Protein AF-A0A2G5D972-F1 (afdb_monomer_lite)

Secondary structure (DSSP, 8-state):
------------PPP-----PPPP---------------S--------GGG--PPTTSSPPPP-SSS-STTSS-TTTT--SSSGGGSSS--PPTT-BTTB--HHHHSPPPTTGGGTPPPPPP-S----HHHHHT-

Sequence (135 aa):
KHNSTQIKLTNNFPSLKQSVKRPLFNIIQAKSNASSSSVDGGSSIRFRLDNLGPQPGSRKNRKRKGRGHSAGQGGSCGFGMRGQKSRSGPGVRRGFEGGQTALYRRLPKLRGIAGGMCAGLPKYVPVNLKDIANY

Foldseek 3Di:
DDDDDDDDDDPPDDDDPPPPDDDDPDPDPDPDDDDDDDDDDPDPPPDDPVPDDDDPPPDDDDQDACDDPVSPRHDQNPQDDDDQSSDDDDGDDPQDDPPPDGPVRVDDDDPCVVVVHDDDDDPDDDDDVVNVVVD

Structure (mmCIF, N/CA/C/O backbone):
data_AF-A0A2G5D972-F1
#
_entry.id   AF-A0A2G5D972-F1
#
loop_
_atom_site.group_PDB
_atom_site.id
_atom_site.type_symbol
_atom_site.label_atom_id
_atom_site.label_alt_id
_atom_site.label_comp_id
_atom_site.label_asym_id
_atom_site.label_entity_id
_atom_site.label_seq_id
_atom_site.pdbx_PDB_ins_code
_atom_site.Cartn_x
_atom_site.Cartn_y
_atom_site.Cartn_z
_atom_site.occupancy
_atom_site.B_iso_or_equiv
_atom_site.auth_seq_id
_atom_site.auth_comp_id
_atom_site.auth_asym_id
_atom_site.auth_atom_id
_atom_site.pdbx_PDB_model_num
ATOM 1 N N . LYS A 1 1 ? 11.313 -30.438 61.500 1.00 45.38 1 LYS A N 1
ATOM 2 C CA . LYS A 1 1 ? 10.166 -29.639 61.003 1.00 45.38 1 LYS A CA 1
ATOM 3 C C . LYS A 1 1 ? 10.164 -29.747 59.483 1.00 45.38 1 LYS A C 1
ATOM 5 O O . LYS A 1 1 ? 11.056 -29.202 58.850 1.00 45.38 1 LYS A O 1
ATOM 10 N N . HIS 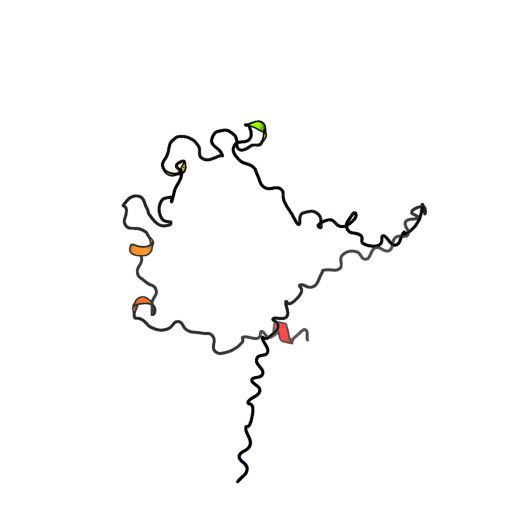A 1 2 ? 9.267 -30.565 58.937 1.00 45.00 2 HIS A N 1
ATOM 11 C CA . HIS A 1 2 ? 9.110 -30.773 57.498 1.00 45.00 2 HIS A CA 1
ATOM 12 C C . HIS A 1 2 ? 8.504 -29.517 56.870 1.00 45.00 2 HIS A C 1
ATOM 14 O O . HIS A 1 2 ? 7.462 -29.077 57.341 1.00 45.00 2 HIS A O 1
ATOM 20 N N . ASN A 1 3 ? 9.121 -28.967 55.824 1.00 49.56 3 ASN A N 1
ATOM 21 C CA . ASN A 1 3 ? 8.495 -27.943 54.991 1.00 49.56 3 ASN A CA 1
ATOM 22 C C . ASN A 1 3 ? 8.451 -28.450 53.550 1.00 49.56 3 ASN A C 1
ATOM 24 O O . ASN A 1 3 ? 9.465 -28.551 52.866 1.00 49.56 3 ASN A O 1
ATOM 28 N N . SER A 1 4 ? 7.242 -28.820 53.141 1.00 49.72 4 SER A N 1
ATOM 29 C CA . SER A 1 4 ? 6.853 -29.262 51.809 1.00 49.72 4 SER A CA 1
ATOM 30 C C . SER A 1 4 ? 7.060 -28.160 50.769 1.00 49.72 4 SER A C 1
ATOM 32 O O . SER A 1 4 ? 6.485 -27.076 50.890 1.00 49.72 4 SER A O 1
ATOM 34 N N . THR A 1 5 ? 7.810 -28.445 49.711 1.00 59.66 5 THR A N 1
ATOM 35 C CA . THR A 1 5 ? 7.839 -27.632 48.493 1.00 59.66 5 THR A CA 1
ATOM 36 C C . THR A 1 5 ? 6.614 -27.965 47.635 1.00 59.66 5 THR A C 1
ATOM 38 O O . THR A 1 5 ? 6.523 -29.024 47.024 1.00 59.66 5 THR A O 1
ATOM 41 N N . GLN A 1 6 ? 5.637 -27.060 47.603 1.00 48.06 6 GLN A N 1
ATOM 42 C CA . GLN A 1 6 ? 4.490 -27.134 46.693 1.00 48.06 6 GLN A CA 1
ATOM 43 C C . GLN A 1 6 ? 4.896 -26.565 45.323 1.00 48.06 6 GLN A C 1
ATOM 45 O O . GLN A 1 6 ? 5.169 -25.370 45.196 1.00 48.06 6 GLN A O 1
ATOM 50 N N . ILE A 1 7 ? 4.944 -27.414 44.294 1.00 47.25 7 ILE A N 1
ATOM 51 C CA . ILE A 1 7 ? 5.169 -27.016 42.897 1.00 47.25 7 ILE A CA 1
ATOM 52 C C . ILE A 1 7 ? 3.833 -26.511 42.332 1.00 47.25 7 ILE A C 1
ATOM 54 O O . ILE A 1 7 ? 2.875 -27.272 42.217 1.00 47.25 7 ILE A O 1
ATOM 58 N N . LYS A 1 8 ? 3.748 -25.224 41.969 1.00 46.72 8 LYS A N 1
ATOM 59 C CA . LYS A 1 8 ? 2.592 -24.671 41.243 1.00 46.72 8 LYS A CA 1
ATOM 60 C C . LYS A 1 8 ? 2.610 -25.169 39.795 1.00 46.72 8 LYS A C 1
ATOM 62 O O . LYS A 1 8 ? 3.440 -24.728 39.005 1.00 46.72 8 LYS A O 1
ATOM 67 N N . LEU A 1 9 ? 1.667 -26.039 39.438 1.00 47.66 9 LEU A N 1
ATOM 68 C CA . LEU A 1 9 ? 1.346 -26.353 38.046 1.00 47.66 9 LEU A CA 1
ATOM 69 C C . LEU A 1 9 ? 0.614 -25.154 37.426 1.00 47.66 9 LEU A C 1
ATOM 71 O O . LEU A 1 9 ? -0.527 -24.860 37.781 1.00 47.66 9 LEU A O 1
ATOM 75 N N . THR A 1 10 ? 1.267 -24.434 36.515 1.00 54.91 10 THR A N 1
ATOM 76 C CA . THR A 1 10 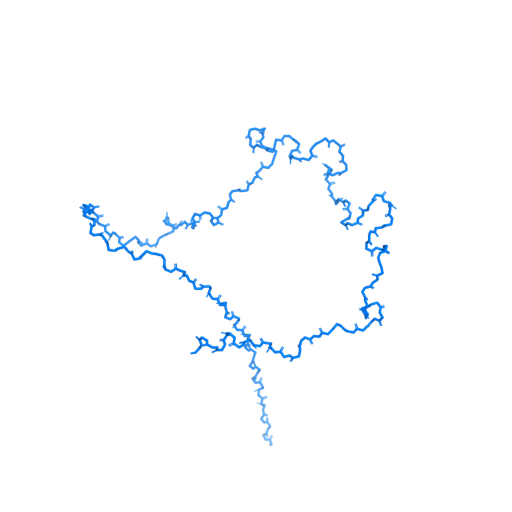? 0.598 -23.441 35.671 1.00 54.91 10 THR A CA 1
ATOM 77 C C . THR A 1 10 ? 0.021 -24.145 34.446 1.00 54.91 10 THR A C 1
ATOM 79 O O . THR A 1 10 ? 0.734 -24.521 33.519 1.00 54.91 10 THR A O 1
ATOM 82 N N . ASN A 1 11 ? -1.300 -24.325 34.434 1.00 51.12 11 ASN A N 1
ATOM 83 C CA . ASN A 1 11 ? -2.031 -24.811 33.265 1.00 51.12 11 ASN A CA 1
ATOM 84 C C . ASN A 1 11 ? -2.088 -23.710 32.194 1.00 51.12 11 ASN A C 1
ATOM 86 O O . ASN A 1 11 ? -3.087 -23.010 32.049 1.00 51.12 11 ASN A O 1
ATOM 90 N N . ASN A 1 12 ? -0.996 -23.551 31.448 1.00 51.22 12 ASN A N 1
ATOM 91 C CA . ASN A 1 12 ? -0.949 -22.762 30.221 1.00 51.22 12 ASN A CA 1
ATOM 92 C C . ASN A 1 12 ? -1.434 -23.628 29.050 1.00 51.22 12 ASN A C 1
ATOM 94 O O . ASN A 1 12 ? -0.634 -24.233 28.339 1.00 51.22 12 ASN A O 1
ATOM 98 N N . PHE A 1 13 ? -2.749 -23.677 28.832 1.00 48.09 13 PHE A N 1
ATOM 99 C CA . PHE A 1 13 ? -3.307 -24.201 27.584 1.00 48.09 13 PHE A CA 1
ATOM 100 C C . PHE A 1 13 ? -3.670 -23.037 26.649 1.00 48.09 13 PHE A C 1
ATOM 102 O O . PHE A 1 13 ? -4.542 -22.237 26.991 1.00 48.09 13 PHE A O 1
ATOM 109 N N . PRO A 1 14 ? -3.043 -22.910 25.463 1.00 46.06 14 PRO A N 1
ATOM 110 C CA . PRO A 1 14 ? -3.500 -21.968 24.452 1.00 46.06 14 PRO A CA 1
ATOM 111 C C . PRO A 1 14 ? -4.816 -22.482 23.855 1.00 46.06 14 PRO A C 1
ATOM 113 O O . PRO A 1 14 ? -4.910 -23.629 23.415 1.00 46.06 14 PRO A O 1
ATOM 116 N N . SER A 1 15 ? -5.847 -21.636 23.837 1.00 47.38 15 SER A N 1
ATOM 117 C CA . SER A 1 15 ? -7.137 -21.970 23.239 1.00 47.38 15 SER A CA 1
ATOM 118 C C . SER A 1 15 ? -6.991 -22.202 21.731 1.00 47.38 15 SER A C 1
ATOM 120 O O . SER A 1 15 ? -6.609 -21.318 20.960 1.00 47.38 15 SER A O 1
ATOM 122 N N . LEU A 1 16 ? -7.305 -23.423 21.296 1.00 47.62 16 LEU A N 1
ATOM 123 C CA . LEU A 1 16 ? -7.482 -23.760 19.888 1.00 47.62 16 LEU A CA 1
ATOM 124 C C . LEU A 1 16 ? -8.659 -22.939 19.353 1.00 47.62 16 LEU A C 1
ATOM 126 O O . LEU A 1 16 ? -9.817 -23.234 19.644 1.00 47.62 16 LEU A O 1
ATOM 130 N N . LYS A 1 17 ? -8.379 -21.904 18.553 1.00 49.25 17 LYS A N 1
ATOM 131 C CA . LYS A 1 17 ? -9.409 -21.277 17.718 1.00 49.25 17 LYS A CA 1
ATOM 132 C C . LYS A 1 17 ? -9.921 -22.338 16.747 1.00 49.25 17 LYS A C 1
ATOM 134 O O . LYS A 1 17 ? -9.253 -22.644 15.760 1.00 49.25 17 LYS A O 1
ATOM 139 N N . GLN A 1 18 ? -11.093 -22.903 17.026 1.00 49.84 18 GLN A N 1
ATOM 140 C CA . GLN A 1 18 ? -11.808 -23.731 16.065 1.00 49.84 18 GLN A CA 1
ATOM 141 C C . GLN A 1 18 ? -12.118 -22.867 14.842 1.00 49.84 18 GLN A C 1
ATOM 143 O O . GLN A 1 18 ? -12.928 -21.942 14.875 1.00 49.84 18 GLN A O 1
ATOM 148 N N . SER A 1 19 ? -11.398 -23.137 13.757 1.00 45.06 19 SER A N 1
ATOM 149 C CA . SER A 1 19 ? -11.717 -22.609 12.441 1.00 45.06 19 SER A CA 1
ATOM 150 C C . SER A 1 19 ? -13.076 -23.179 12.049 1.00 45.06 19 SER A C 1
ATOM 152 O O . SER A 1 19 ? -13.181 -24.362 11.729 1.00 45.06 19 SER A O 1
ATOM 154 N N . VAL A 1 20 ? -14.118 -22.347 12.115 1.00 53.50 20 VAL A N 1
ATOM 155 C CA . VAL A 1 20 ? -15.446 -22.675 11.591 1.00 53.50 20 VAL A CA 1
ATOM 156 C C . VAL A 1 20 ? -15.281 -22.959 10.099 1.00 53.50 20 VAL A C 1
ATOM 158 O O . VAL A 1 20 ? -15.064 -22.055 9.287 1.00 53.50 20 VAL A O 1
ATOM 161 N N . LYS A 1 21 ? -15.304 -24.245 9.744 1.00 48.78 21 LYS A N 1
ATOM 162 C CA . LYS A 1 21 ? -15.318 -24.696 8.356 1.00 48.78 21 LYS A CA 1
ATOM 163 C C . LYS A 1 21 ? -16.635 -24.217 7.747 1.00 48.78 21 LYS A C 1
ATOM 165 O O . LYS A 1 21 ? -17.704 -24.519 8.264 1.00 48.78 21 LYS A O 1
ATOM 170 N N . ARG A 1 22 ? -16.550 -23.449 6.659 1.00 45.72 22 ARG A N 1
ATOM 171 C CA . ARG A 1 22 ? -17.716 -23.096 5.835 1.00 45.72 22 ARG A CA 1
ATOM 172 C C . ARG A 1 22 ? -18.411 -24.399 5.408 1.00 45.72 22 ARG A C 1
ATOM 174 O O . ARG A 1 22 ? -17.686 -25.313 5.003 1.00 45.72 22 ARG A O 1
ATOM 181 N N . PRO A 1 23 ? -19.748 -24.508 5.476 1.00 52.34 23 PRO A N 1
ATOM 182 C CA . PRO A 1 23 ? -20.425 -25.700 4.990 1.00 52.34 23 PRO A CA 1
ATOM 183 C C . PRO A 1 23 ? -20.180 -25.807 3.483 1.00 52.34 23 PRO A C 1
ATOM 185 O O . PRO A 1 23 ? -20.377 -24.846 2.736 1.00 52.34 23 PRO A O 1
ATOM 188 N N . LEU A 1 24 ? -19.676 -26.960 3.047 1.00 51.91 24 LEU A N 1
ATOM 189 C CA . LEU A 1 24 ? -19.578 -27.277 1.631 1.00 51.91 24 LEU A CA 1
ATOM 190 C C . LEU A 1 24 ? -21.005 -27.515 1.134 1.00 51.91 24 LEU A C 1
ATOM 192 O O . LEU A 1 24 ? -21.688 -28.415 1.614 1.00 51.91 24 LEU A O 1
ATOM 196 N N . PHE A 1 25 ? -21.467 -26.681 0.205 1.00 43.47 25 PHE A N 1
ATOM 197 C CA . PHE A 1 25 ? -22.688 -26.953 -0.541 1.00 43.47 25 PHE A CA 1
ATOM 198 C C . PHE A 1 25 ? -22.496 -28.265 -1.309 1.00 43.47 25 PHE A C 1
ATOM 200 O O . PHE A 1 25 ? -21.656 -28.339 -2.206 1.00 43.47 25 PHE A O 1
ATOM 207 N N . ASN A 1 26 ? -23.268 -29.293 -0.955 1.00 42.62 26 ASN A N 1
ATOM 208 C CA . ASN A 1 26 ? -23.375 -30.503 -1.759 1.00 42.62 26 ASN A CA 1
ATOM 209 C C . ASN A 1 26 ? -24.164 -30.161 -3.023 1.00 42.62 26 ASN A C 1
ATOM 211 O O . ASN A 1 26 ? -25.385 -30.021 -2.987 1.00 42.62 26 ASN A O 1
ATOM 215 N N . ILE A 1 27 ? -23.456 -30.017 -4.138 1.00 46.41 27 ILE A N 1
ATOM 216 C CA . ILE A 1 27 ? -24.059 -30.035 -5.466 1.00 46.41 27 ILE A CA 1
ATOM 217 C C . ILE A 1 27 ? -23.847 -31.445 -6.021 1.00 46.41 27 ILE A C 1
ATOM 219 O O . ILE A 1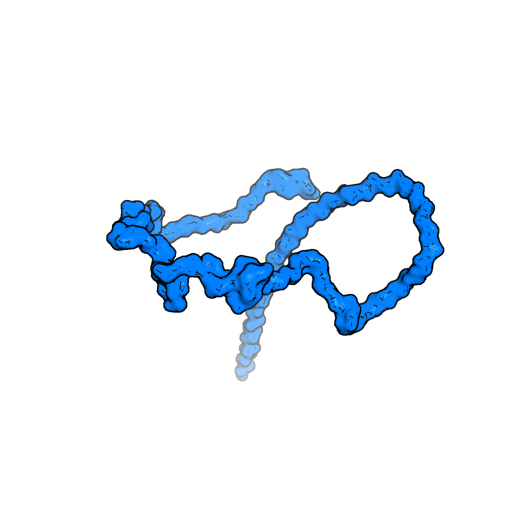 27 ? -22.741 -31.977 -5.960 1.00 46.41 27 ILE A O 1
ATOM 223 N N . ILE A 1 28 ? -24.924 -31.975 -6.606 1.00 47.50 28 ILE A N 1
ATOM 224 C CA . ILE A 1 28 ? -25.048 -33.194 -7.419 1.00 47.50 28 ILE A CA 1
ATOM 225 C C . ILE A 1 28 ? -25.674 -34.379 -6.670 1.00 47.50 28 ILE A C 1
ATOM 227 O O . ILE A 1 28 ? -25.049 -35.383 -6.341 1.00 47.50 28 ILE A O 1
ATOM 231 N N . GLN A 1 29 ? -26.993 -34.279 -6.510 1.00 53.62 29 GLN A N 1
ATOM 232 C CA . GLN A 1 29 ? -27.874 -35.424 -6.696 1.00 53.62 29 GLN A CA 1
ATOM 233 C C . GLN A 1 29 ? -27.957 -35.686 -8.209 1.00 53.62 29 GLN A C 1
ATOM 235 O O . GLN A 1 29 ? -28.638 -34.960 -8.926 1.00 53.62 29 GLN A O 1
ATOM 240 N N . ALA A 1 30 ? -27.247 -36.699 -8.703 1.00 46.84 30 ALA A N 1
ATOM 241 C CA . ALA A 1 30 ? -27.470 -37.249 -10.036 1.00 46.84 30 ALA A CA 1
ATOM 242 C C . ALA A 1 30 ? -27.687 -38.758 -9.914 1.00 46.84 30 ALA A C 1
ATOM 244 O O . ALA A 1 30 ? -26.750 -39.548 -9.833 1.00 46.84 30 ALA A O 1
ATOM 245 N N . LYS A 1 31 ? -28.966 -39.145 -9.893 1.00 49.44 31 LYS A N 1
ATOM 246 C CA . LYS A 1 31 ? -29.395 -40.442 -10.411 1.00 49.44 31 LYS A CA 1
ATOM 247 C C . LYS A 1 31 ? -29.262 -40.368 -11.929 1.00 49.44 31 LYS A C 1
ATOM 249 O O . LYS A 1 31 ? -30.086 -39.735 -12.577 1.00 49.44 31 LYS A O 1
ATOM 254 N N . SER A 1 32 ? -28.265 -41.040 -12.481 1.00 44.06 32 SER A N 1
ATOM 255 C CA . SER A 1 32 ? -28.315 -41.541 -13.853 1.00 44.06 32 SER A CA 1
ATOM 256 C C . SER A 1 32 ? -27.265 -42.630 -14.000 1.00 44.06 32 SER A C 1
ATOM 258 O O . SER A 1 32 ? -26.068 -42.354 -13.964 1.00 44.06 32 SER A O 1
ATOM 260 N N . ASN A 1 33 ? -27.741 -43.867 -14.143 1.00 54.66 33 ASN A N 1
ATOM 261 C CA . ASN A 1 33 ? -26.964 -44.986 -14.651 1.00 54.66 33 ASN A CA 1
ATOM 262 C C . ASN A 1 33 ? -26.284 -44.558 -15.956 1.00 54.66 33 ASN A C 1
ATOM 264 O O . ASN A 1 33 ? -26.952 -44.372 -16.970 1.00 54.66 33 ASN A O 1
ATOM 268 N N . ALA A 1 34 ? -24.967 -44.411 -15.916 1.00 41.44 34 ALA A N 1
ATOM 269 C CA . ALA A 1 34 ? -24.131 -44.332 -17.097 1.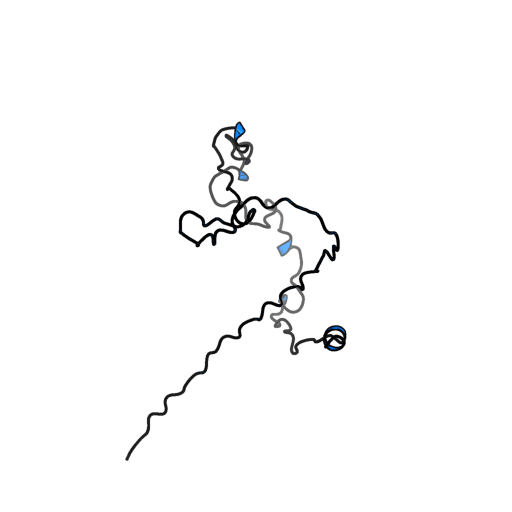00 41.44 34 ALA A CA 1
ATOM 270 C C . ALA A 1 34 ? -23.152 -45.499 -17.008 1.00 41.44 34 ALA A C 1
ATOM 272 O O . ALA A 1 34 ? -22.240 -45.517 -16.185 1.00 41.44 34 ALA A O 1
ATOM 273 N N . SER A 1 35 ? -23.412 -46.508 -17.828 1.00 45.44 35 SER A N 1
ATOM 274 C CA . SER A 1 35 ? -22.514 -47.610 -18.133 1.00 45.44 35 SER A CA 1
ATOM 275 C C . SER A 1 35 ? -21.191 -47.058 -18.672 1.00 45.44 35 SER A C 1
ATOM 277 O O . SER A 1 35 ? -21.095 -46.734 -19.856 1.00 45.44 35 SER A O 1
ATOM 279 N N . SER A 1 36 ? -20.177 -46.936 -17.816 1.00 44.12 36 SER A N 1
ATOM 280 C CA . SER A 1 36 ? -18.794 -46.727 -18.238 1.00 44.12 36 SER A CA 1
ATOM 281 C C . SER A 1 36 ? -18.019 -48.026 -18.052 1.00 44.12 36 SER A C 1
ATOM 283 O O . SER A 1 36 ? -17.817 -48.531 -16.950 1.00 44.12 36 SER A O 1
ATOM 285 N N . SER A 1 37 ? -17.652 -48.591 -19.196 1.00 42.66 37 SER A N 1
ATOM 286 C CA . SER A 1 37 ? -16.848 -49.790 -19.377 1.00 42.66 37 SER A CA 1
ATOM 287 C C . SER A 1 37 ? -15.633 -49.818 -18.451 1.00 42.66 37 SER A C 1
ATOM 289 O O . SER A 1 37 ? -14.739 -48.975 -18.534 1.00 42.66 37 SER A O 1
ATOM 291 N N . SER A 1 38 ? -15.620 -50.837 -17.602 1.00 47.22 38 SER A N 1
ATOM 292 C CA . SER A 1 38 ? -14.525 -51.276 -16.753 1.00 47.22 38 SER A CA 1
ATOM 293 C C . SER A 1 38 ? -13.273 -51.593 -17.575 1.00 47.22 38 SER A C 1
ATOM 295 O O . SER A 1 38 ? -13.183 -52.661 -18.178 1.00 47.22 38 SER A O 1
ATOM 297 N N . VAL A 1 39 ? -12.294 -50.690 -17.563 1.00 45.66 39 VAL A N 1
ATOM 298 C CA . VAL A 1 39 ? -10.904 -51.011 -17.906 1.00 45.66 39 VAL A CA 1
ATOM 299 C C . VAL A 1 39 ? -9.983 -50.550 -16.780 1.00 45.66 39 VAL A C 1
ATOM 301 O O . VAL A 1 39 ? -9.566 -49.402 -16.692 1.00 45.66 39 VAL A O 1
ATOM 304 N N . ASP A 1 40 ? -9.746 -51.543 -15.931 1.00 42.31 40 ASP A N 1
ATOM 305 C CA . ASP A 1 40 ? -8.556 -51.838 -15.145 1.00 42.31 40 ASP A CA 1
ATOM 306 C C . ASP A 1 40 ? -8.239 -51.042 -13.865 1.00 42.31 40 ASP A C 1
ATOM 308 O O . ASP A 1 40 ? -7.857 -49.875 -13.860 1.00 42.31 40 ASP A O 1
ATOM 312 N N . GLY A 1 41 ? -8.333 -51.779 -12.754 1.00 41.94 41 GLY A N 1
ATOM 313 C CA . GLY A 1 41 ? -7.334 -51.747 -11.695 1.00 41.94 41 GLY A CA 1
ATOM 314 C C . GLY A 1 41 ? -7.245 -50.471 -10.873 1.00 41.94 41 GLY A C 1
ATOM 315 O O . GLY A 1 41 ? -6.313 -49.684 -11.024 1.00 41.94 41 GLY A O 1
ATOM 316 N N . GLY A 1 42 ? -8.122 -50.353 -9.873 1.00 48.19 42 GLY A N 1
ATOM 317 C CA . GLY A 1 42 ? -7.842 -49.588 -8.660 1.00 48.19 42 GLY A CA 1
ATOM 318 C C . GLY A 1 42 ? -6.575 -50.110 -7.980 1.00 48.19 42 GLY A C 1
ATOM 319 O O . GLY A 1 42 ? -6.634 -50.880 -7.026 1.00 48.19 42 GLY A O 1
ATOM 320 N N . SER A 1 43 ? -5.413 -49.699 -8.480 1.00 53.94 43 SER A N 1
ATOM 321 C CA . SER A 1 43 ? -4.160 -49.837 -7.766 1.00 53.94 43 SER A CA 1
ATOM 322 C C . SER A 1 43 ? -4.267 -48.949 -6.534 1.00 53.94 43 SER A C 1
ATOM 324 O O . SER A 1 43 ? -4.553 -47.754 -6.618 1.00 53.94 43 SER A O 1
ATOM 326 N N . SER A 1 44 ? -4.065 -49.523 -5.354 1.00 63.91 44 SER A N 1
ATOM 327 C CA . SER A 1 44 ? -3.738 -48.731 -4.179 1.00 63.91 44 SER A CA 1
ATOM 328 C C . SER A 1 44 ? -2.439 -47.985 -4.501 1.00 63.91 44 SER A C 1
ATOM 330 O O . SER A 1 44 ? -1.348 -48.535 -4.320 1.00 63.91 44 SER A O 1
ATOM 332 N N . ILE A 1 45 ? -2.530 -46.772 -5.055 1.00 72.94 45 ILE A N 1
ATOM 333 C CA . ILE A 1 45 ? -1.362 -45.938 -5.328 1.00 72.94 45 ILE A CA 1
ATOM 334 C C . ILE A 1 45 ? -0.801 -45.565 -3.960 1.00 72.94 45 ILE A C 1
ATOM 336 O O . ILE A 1 45 ? -1.235 -44.620 -3.305 1.00 72.94 45 ILE A O 1
ATOM 340 N N . ARG A 1 46 ? 0.136 -46.384 -3.479 1.00 84.88 46 ARG A N 1
ATOM 341 C CA . ARG A 1 46 ? 0.847 -46.142 -2.232 1.00 84.88 46 ARG A CA 1
ATOM 342 C C . ARG A 1 46 ? 1.608 -44.836 -2.399 1.00 84.88 46 ARG A C 1
ATOM 344 O O . ARG A 1 46 ? 2.414 -44.711 -3.323 1.00 84.88 46 ARG A O 1
ATOM 351 N N . PHE A 1 47 ? 1.379 -43.887 -1.500 1.00 89.38 47 PHE A N 1
ATOM 352 C CA . PHE A 1 47 ? 2.174 -42.669 -1.459 1.00 89.38 47 PHE A CA 1
ATOM 353 C C . PHE A 1 47 ? 3.650 -43.027 -1.252 1.00 89.38 47 PHE A C 1
ATOM 355 O O . PHE A 1 47 ? 4.023 -43.724 -0.305 1.00 89.38 47 PHE A O 1
ATOM 362 N N . ARG A 1 48 ? 4.474 -42.574 -2.186 1.00 91.00 48 ARG A N 1
ATOM 363 C CA . ARG A 1 48 ? 5.934 -42.622 -2.193 1.00 91.00 48 ARG A CA 1
ATOM 364 C C . ARG A 1 48 ? 6.428 -41.219 -2.530 1.00 91.00 48 ARG A C 1
ATOM 366 O O . ARG A 1 48 ? 5.654 -40.365 -2.939 1.00 91.00 48 ARG A O 1
ATOM 373 N N . LEU A 1 49 ? 7.715 -40.953 -2.362 1.00 92.94 49 LEU A N 1
ATOM 374 C CA . LEU A 1 49 ? 8.243 -39.615 -2.646 1.00 92.94 49 LEU A CA 1
ATOM 375 C C . LEU A 1 49 ? 8.074 -39.221 -4.126 1.00 92.94 49 LEU A C 1
ATOM 377 O O . LEU A 1 49 ? 7.874 -38.047 -4.420 1.00 92.94 49 LEU A O 1
ATOM 381 N N . ASP A 1 50 ? 8.046 -40.202 -5.028 1.00 92.69 50 ASP A N 1
ATOM 382 C CA . ASP A 1 50 ? 8.030 -39.982 -6.479 1.00 92.69 50 ASP A CA 1
ATOM 383 C C . ASP A 1 50 ? 6.640 -39.656 -7.055 1.00 92.69 50 ASP A C 1
ATOM 385 O O . ASP A 1 50 ? 6.538 -39.216 -8.198 1.00 92.69 50 ASP A O 1
ATOM 389 N N . ASN A 1 51 ? 5.558 -39.869 -6.294 1.00 90.00 51 ASN A N 1
ATOM 390 C CA . ASN A 1 51 ? 4.176 -39.665 -6.758 1.00 90.00 51 ASN A CA 1
ATOM 391 C C . ASN A 1 51 ? 3.396 -38.614 -5.950 1.00 90.00 51 ASN A C 1
ATOM 393 O O . ASN A 1 51 ? 2.179 -38.487 -6.098 1.00 90.00 51 ASN A O 1
ATOM 397 N N . LEU A 1 52 ? 4.088 -37.840 -5.111 1.00 90.56 52 LEU A N 1
ATOM 398 C CA . LEU A 1 52 ? 3.514 -36.699 -4.407 1.00 90.56 52 LEU A CA 1
ATOM 399 C C . LEU A 1 52 ? 3.631 -35.435 -5.263 1.00 90.56 52 LEU A C 1
ATOM 401 O O . LEU A 1 52 ? 4.682 -35.117 -5.812 1.00 90.56 52 LEU A O 1
ATOM 405 N N . GLY A 1 53 ? 2.551 -34.665 -5.327 1.00 91.88 53 GLY A N 1
ATOM 406 C CA . GLY A 1 53 ? 2.517 -33.384 -6.020 1.00 91.88 53 GLY A CA 1
ATOM 407 C C . GLY A 1 53 ? 1.562 -32.414 -5.328 1.00 91.88 53 GLY A C 1
ATOM 408 O O . GLY A 1 53 ? 0.645 -32.840 -4.623 1.00 91.88 53 GLY A O 1
ATOM 409 N N . PRO A 1 54 ? 1.765 -31.097 -5.479 1.00 94.81 54 PRO A N 1
ATOM 410 C CA . PRO A 1 54 ? 0.832 -30.119 -4.941 1.00 94.81 54 PRO A CA 1
ATOM 411 C C . PRO A 1 54 ? -0.502 -30.159 -5.698 1.00 94.81 54 PRO A C 1
ATOM 413 O O . PRO A 1 54 ? -0.537 -30.410 -6.902 1.00 94.81 54 PRO A O 1
ATOM 416 N N . GLN A 1 55 ? -1.596 -29.815 -5.012 1.00 95.75 55 GLN A N 1
ATOM 417 C CA . GLN A 1 55 ? -2.891 -29.599 -5.661 1.00 95.75 55 GLN A CA 1
ATOM 418 C C . GLN A 1 55 ? -2.759 -28.520 -6.757 1.00 95.75 55 GLN A C 1
ATOM 420 O O . GLN A 1 55 ? -2.075 -27.507 -6.533 1.00 95.75 55 GLN A O 1
A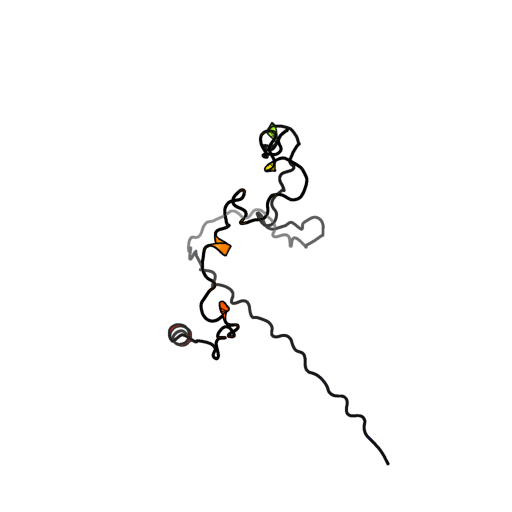TOM 425 N N . PRO A 1 56 ? -3.406 -28.681 -7.927 1.00 94.25 56 PRO A N 1
ATOM 426 C CA . PRO A 1 56 ? -3.361 -27.683 -8.990 1.00 94.25 56 PRO A CA 1
ATOM 427 C C . PRO A 1 56 ? -3.756 -26.295 -8.470 1.00 94.25 56 PRO A C 1
ATOM 429 O O . PRO A 1 56 ? -4.722 -26.132 -7.729 1.00 94.25 56 PRO A O 1
ATOM 432 N N . GLY A 1 57 ? -2.965 -25.282 -8.829 1.00 95.00 57 GLY A N 1
ATOM 433 C CA . GLY A 1 57 ? -3.173 -23.896 -8.396 1.00 95.00 57 GLY A CA 1
ATOM 434 C C . GLY A 1 57 ? -2.627 -23.545 -7.006 1.00 95.00 57 GLY A C 1
ATOM 435 O O . GLY A 1 57 ? -2.539 -22.356 -6.698 1.00 95.00 57 GLY A O 1
ATOM 436 N N . SER A 1 58 ? -2.187 -24.527 -6.207 1.00 96.12 58 SER A N 1
ATOM 437 C CA . SER A 1 58 ? -1.576 -24.290 -4.887 1.00 96.12 58 SER A CA 1
ATOM 438 C C . SER A 1 58 ? -0.276 -23.477 -4.984 1.00 96.12 58 SER A C 1
ATOM 440 O O . SER A 1 58 ? -0.045 -22.555 -4.201 1.00 96.12 58 SER A O 1
ATOM 442 N N . ARG A 1 59 ? 0.567 -23.760 -5.991 1.00 95.50 59 ARG A N 1
ATOM 443 C CA . ARG A 1 59 ? 1.847 -23.066 -6.218 1.00 95.50 59 ARG A CA 1
ATOM 444 C C . ARG A 1 59 ? 1.893 -22.487 -7.629 1.00 95.50 59 ARG A C 1
ATOM 446 O O . ARG A 1 59 ? 1.758 -23.216 -8.605 1.00 95.50 59 ARG A O 1
ATOM 453 N N . LYS A 1 60 ? 2.111 -21.173 -7.739 1.00 95.19 60 LYS A N 1
ATOM 454 C CA . LYS A 1 60 ? 2.272 -20.466 -9.021 1.00 95.19 60 LYS A CA 1
ATOM 455 C C . LYS A 1 60 ? 3.744 -20.140 -9.268 1.00 95.19 60 LYS A C 1
ATOM 457 O O . LYS A 1 60 ? 4.444 -19.698 -8.357 1.00 95.19 60 LYS A O 1
ATOM 462 N N . ASN A 1 61 ? 4.201 -20.301 -10.509 1.00 94.19 61 ASN A N 1
ATOM 463 C CA . ASN A 1 61 ? 5.566 -19.949 -10.900 1.00 94.19 61 ASN A CA 1
ATOM 464 C C . ASN A 1 61 ? 5.794 -18.430 -10.801 1.00 94.19 61 ASN A C 1
ATOM 466 O O . ASN A 1 61 ? 4.991 -17.629 -11.284 1.00 94.19 61 ASN A O 1
ATOM 470 N N . ARG A 1 62 ? 6.906 -18.014 -10.177 1.00 94.69 62 ARG A N 1
ATOM 471 C CA . ARG A 1 62 ? 7.263 -16.593 -10.036 1.00 94.69 62 ARG A CA 1
ATOM 472 C C . ARG A 1 62 ? 7.787 -16.034 -11.358 1.00 94.69 62 ARG A C 1
ATOM 474 O O . ARG A 1 62 ? 8.635 -16.639 -12.007 1.00 94.69 62 ARG A O 1
ATOM 481 N N . LYS A 1 63 ? 7.381 -14.808 -11.695 1.00 93.44 63 LYS A N 1
ATOM 482 C CA . LYS A 1 63 ? 7.958 -14.054 -12.817 1.00 93.44 63 LYS A CA 1
ATOM 483 C C . LYS A 1 63 ? 9.431 -13.721 -12.538 1.00 93.44 63 LYS A C 1
ATOM 485 O O . LYS A 1 63 ? 9.738 -13.010 -11.578 1.00 93.44 63 LYS A O 1
ATOM 490 N N . ARG A 1 64 ? 10.344 -14.207 -13.384 1.00 95.12 64 ARG A N 1
ATOM 491 C CA . ARG A 1 64 ? 11.778 -13.867 -13.349 1.00 95.12 64 ARG A CA 1
ATOM 492 C C . ARG A 1 64 ? 12.016 -12.656 -14.254 1.00 95.12 64 ARG A C 1
ATOM 494 O O . ARG A 1 64 ? 12.027 -12.791 -15.471 1.00 95.12 64 ARG A O 1
ATOM 501 N N . LYS A 1 65 ? 12.147 -11.469 -13.660 1.00 95.88 65 LYS A N 1
ATOM 502 C CA . LYS A 1 65 ? 12.356 -10.213 -14.401 1.00 95.88 65 LYS A CA 1
ATOM 503 C C . LYS A 1 65 ? 13.760 -10.158 -15.027 1.00 95.88 65 LYS A C 1
ATOM 505 O O . LYS A 1 65 ? 14.691 -10.753 -14.485 1.00 95.88 65 LYS A O 1
ATOM 510 N N . GLY A 1 66 ? 13.907 -9.448 -16.146 1.00 94.94 66 GLY A N 1
ATOM 511 C CA . GLY A 1 66 ? 15.189 -9.253 -16.830 1.00 94.94 66 GLY A CA 1
ATOM 512 C C . GLY A 1 66 ? 15.710 -10.516 -17.522 1.00 94.94 66 GLY A C 1
ATOM 513 O O . GLY A 1 66 ? 16.898 -10.819 -17.433 1.00 94.94 66 GLY A O 1
ATOM 514 N N . ARG A 1 67 ? 14.826 -11.315 -18.135 1.00 96.44 67 ARG A N 1
ATOM 515 C CA . ARG A 1 67 ? 15.168 -12.556 -18.862 1.00 96.44 67 ARG A CA 1
ATOM 516 C C . ARG A 1 67 ? 14.557 -12.550 -20.265 1.00 96.44 67 ARG A C 1
ATOM 518 O O . ARG A 1 67 ? 13.699 -13.364 -20.580 1.00 96.44 67 ARG A O 1
ATOM 525 N N . GLY A 1 68 ? 14.987 -11.589 -21.080 1.00 95.56 68 GLY A N 1
ATOM 526 C CA . GLY A 1 68 ? 14.473 -11.388 -22.436 1.00 95.56 68 GLY A CA 1
ATOM 527 C C . GLY A 1 68 ? 13.090 -10.730 -22.478 1.00 95.56 68 GLY A C 1
ATOM 528 O O . GLY A 1 68 ? 12.347 -10.710 -21.494 1.00 95.56 68 GLY A O 1
ATOM 529 N N . HIS A 1 69 ? 12.751 -10.153 -23.630 1.00 94.50 69 HIS A N 1
ATOM 530 C CA . HIS A 1 69 ? 11.476 -9.456 -23.829 1.00 94.50 69 HIS A CA 1
ATOM 531 C C . HIS A 1 69 ? 10.288 -10.425 -23.891 1.00 94.50 69 HIS A C 1
ATOM 533 O O . HIS A 1 69 ? 9.251 -10.145 -23.293 1.00 94.50 69 HIS A O 1
ATOM 539 N N . SER A 1 70 ? 10.470 -11.601 -24.497 1.00 94.94 70 SER A N 1
ATOM 540 C CA . SER A 1 70 ? 9.424 -12.624 -24.648 1.00 94.94 70 SER A CA 1
ATOM 541 C C . SER A 1 70 ? 8.916 -13.189 -23.315 1.00 94.94 70 SER A C 1
ATOM 543 O O . SER A 1 70 ? 7.768 -13.603 -23.220 1.00 94.94 70 SER A O 1
ATOM 545 N N . ALA A 1 71 ? 9.724 -13.144 -22.247 1.00 91.25 71 ALA A N 1
ATOM 546 C CA . ALA A 1 71 ? 9.305 -13.536 -20.894 1.00 91.25 71 ALA A CA 1
ATOM 547 C C . ALA A 1 71 ? 8.376 -12.506 -20.206 1.00 91.25 71 ALA A C 1
ATOM 549 O O . ALA A 1 71 ? 7.916 -12.722 -19.082 1.00 91.25 71 ALA A O 1
ATOM 550 N N . GLY A 1 72 ? 8.120 -11.360 -20.846 1.00 93.12 72 GLY A N 1
ATOM 551 C CA . GLY A 1 72 ? 7.126 -10.359 -20.453 1.00 93.12 72 GLY A CA 1
ATOM 552 C C . GLY A 1 72 ? 7.657 -9.182 -19.631 1.00 93.12 72 GLY A C 1
ATOM 553 O O . GLY A 1 72 ? 7.100 -8.092 -19.699 1.00 93.12 72 GLY A O 1
ATOM 554 N N . GLN A 1 73 ? 8.726 -9.351 -18.851 1.00 92.12 73 GLN A N 1
ATOM 555 C CA . GLN A 1 73 ? 9.370 -8.257 -18.105 1.00 92.12 73 GLN A CA 1
ATOM 556 C C . GLN A 1 73 ? 10.848 -8.199 -18.499 1.00 92.12 73 GLN A C 1
ATOM 558 O O . GLN A 1 73 ? 11.705 -8.695 -17.766 1.00 92.12 73 GLN A O 1
ATOM 563 N N . GLY A 1 74 ? 11.102 -7.649 -19.691 1.00 93.81 74 GLY A N 1
ATOM 564 C CA . GLY A 1 74 ? 12.420 -7.562 -20.332 1.00 93.81 74 GLY A CA 1
ATOM 565 C C . GLY A 1 74 ? 13.352 -6.521 -19.702 1.00 93.81 74 GLY A C 1
ATOM 566 O O . GLY A 1 74 ? 13.394 -6.382 -18.482 1.00 93.81 74 GLY A O 1
ATOM 567 N N . GLY A 1 75 ? 14.100 -5.783 -20.530 1.00 94.00 75 GLY A N 1
ATOM 568 C CA . GLY A 1 75 ? 15.211 -4.920 -20.089 1.00 94.00 75 GLY A CA 1
ATOM 569 C C . GLY A 1 75 ? 14.881 -3.914 -18.976 1.00 94.00 75 GLY A C 1
ATOM 570 O O . GLY A 1 75 ? 15.634 -3.798 -18.017 1.00 94.00 75 GLY A O 1
ATOM 571 N N . SER A 1 76 ? 13.720 -3.250 -19.028 1.00 94.88 76 SER A N 1
ATOM 572 C CA . SER A 1 76 ? 13.305 -2.289 -17.989 1.00 94.88 76 SER A CA 1
ATOM 573 C C . SER A 1 76 ? 12.679 -2.939 -16.752 1.00 94.88 76 SER A C 1
ATOM 575 O O . SER A 1 76 ? 12.338 -2.241 -15.799 1.00 94.88 76 SER A O 1
ATOM 577 N N . CYS A 1 77 ? 12.469 -4.261 -16.756 1.00 95.62 77 CYS A N 1
ATOM 578 C CA . CYS A 1 77 ? 11.841 -5.016 -15.666 1.00 95.62 77 CYS A CA 1
ATOM 579 C C . CYS A 1 77 ? 10.460 -4.472 -15.207 1.00 95.62 77 CYS A C 1
ATOM 581 O O . CYS A 1 77 ? 10.019 -4.759 -14.083 1.00 95.62 77 CYS A O 1
ATOM 583 N N . GLY A 1 78 ? 9.794 -3.693 -16.071 1.00 95.00 78 GLY A N 1
ATOM 584 C CA . GLY A 1 78 ? 8.518 -3.019 -15.804 1.00 95.00 78 GLY A CA 1
ATOM 585 C C . GLY A 1 78 ? 8.629 -1.678 -15.072 1.00 95.00 78 GLY A C 1
ATOM 586 O O . GLY A 1 78 ? 7.607 -1.145 -14.653 1.00 95.00 78 GLY A O 1
ATOM 587 N N . PHE A 1 79 ? 9.836 -1.133 -14.889 1.00 95.94 79 PHE A N 1
ATOM 588 C CA . PHE A 1 79 ? 10.053 0.144 -14.193 1.00 95.94 79 PHE A CA 1
ATOM 589 C C . PHE A 1 79 ? 10.009 1.376 -15.112 1.00 95.94 79 PHE A C 1
ATOM 591 O O . PHE A 1 79 ? 9.911 2.494 -14.615 1.00 95.94 79 PHE A O 1
ATOM 598 N N . GLY A 1 80 ? 10.050 1.182 -16.435 1.00 95.38 80 GLY A N 1
ATOM 599 C CA . GLY A 1 80 ? 10.028 2.266 -17.421 1.00 95.38 80 GLY A CA 1
ATOM 600 C C . GLY A 1 80 ? 11.399 2.908 -17.661 1.00 95.38 80 GLY A C 1
ATOM 601 O O . GLY A 1 80 ? 12.428 2.236 -17.589 1.00 95.38 80 GLY A O 1
ATOM 602 N N . MET A 1 81 ? 11.392 4.199 -18.001 1.00 96.88 81 MET A N 1
ATOM 603 C CA . MET A 1 81 ? 12.590 5.012 -18.257 1.00 96.88 81 MET A CA 1
ATOM 604 C C . MET A 1 81 ? 13.253 5.466 -16.939 1.00 96.88 81 MET A C 1
ATOM 606 O O . MET A 1 81 ? 12.776 5.195 -15.840 1.00 96.88 81 MET A O 1
ATOM 610 N N . ARG A 1 82 ? 14.370 6.185 -17.059 1.00 96.31 82 ARG A N 1
ATOM 611 C CA . ARG A 1 82 ? 15.163 6.785 -15.978 1.00 96.31 82 ARG A CA 1
ATOM 612 C C . ARG A 1 82 ? 14.334 7.760 -15.121 1.00 96.31 82 ARG A C 1
ATOM 614 O O . ARG A 1 82 ? 14.233 8.934 -15.452 1.00 96.31 82 ARG A O 1
ATOM 621 N N . GLY A 1 83 ? 13.806 7.294 -13.992 1.00 95.56 83 GLY A N 1
ATOM 622 C CA . GLY A 1 83 ? 13.117 8.121 -12.994 1.00 95.56 83 GLY A CA 1
ATOM 623 C C . GLY A 1 83 ? 13.437 7.666 -11.571 1.00 95.56 83 GLY A C 1
ATOM 624 O O . GLY A 1 83 ? 14.041 6.616 -11.378 1.00 95.56 83 GLY A O 1
ATOM 625 N N . GLN A 1 84 ? 13.027 8.419 -10.546 1.00 95.94 84 GLN A N 1
ATOM 626 C CA . GLN A 1 84 ? 13.329 8.064 -9.148 1.00 95.94 84 GLN A CA 1
ATOM 627 C C . GLN A 1 84 ? 12.816 6.659 -8.769 1.00 95.94 84 GLN A C 1
ATOM 629 O O . GLN A 1 84 ? 13.511 5.911 -8.091 1.00 95.94 84 GLN A O 1
ATOM 634 N N . LYS A 1 85 ? 11.635 6.260 -9.268 1.00 95.56 85 LYS A N 1
ATOM 635 C CA . LYS A 1 85 ? 11.025 4.934 -9.024 1.00 95.56 85 LYS A CA 1
ATOM 636 C C . LYS A 1 85 ? 11.748 3.769 -9.711 1.00 95.56 85 LYS A C 1
ATOM 638 O O . LYS A 1 85 ? 11.494 2.622 -9.358 1.00 95.56 85 LYS A O 1
ATOM 643 N N . SER A 1 86 ? 12.597 4.044 -10.701 1.00 96.12 86 SER A N 1
ATOM 644 C CA . SER A 1 86 ? 13.345 3.018 -11.433 1.00 96.12 86 SER A CA 1
ATOM 645 C C . SER A 1 86 ? 14.739 2.773 -10.848 1.00 96.12 86 SER A C 1
ATOM 647 O O . SER A 1 86 ? 15.463 1.916 -11.352 1.00 96.12 86 SER A O 1
ATOM 649 N N . ARG A 1 87 ? 15.160 3.552 -9.840 1.00 95.56 87 ARG A N 1
ATOM 650 C CA . ARG A 1 87 ? 16.474 3.419 -9.198 1.00 95.56 87 ARG A CA 1
ATOM 651 C C . ARG A 1 87 ? 16.430 2.387 -8.076 1.00 95.56 87 ARG A C 1
ATOM 653 O O . ARG A 1 87 ? 15.392 2.158 -7.462 1.00 95.56 87 ARG A O 1
ATOM 660 N N . SER A 1 88 ? 17.574 1.763 -7.821 1.00 95.44 88 SER A N 1
ATOM 661 C CA . SER A 1 88 ? 17.770 0.897 -6.662 1.00 95.44 88 SER A CA 1
ATOM 662 C C . SER A 1 88 ? 17.759 1.714 -5.371 1.00 95.44 88 SER A C 1
ATOM 664 O O . SER A 1 88 ? 18.263 2.834 -5.342 1.00 95.44 88 SER A O 1
ATOM 666 N N . GLY A 1 89 ? 17.247 1.118 -4.297 1.00 96.56 89 GLY A N 1
ATOM 667 C CA . GLY A 1 89 ? 17.220 1.715 -2.963 1.00 96.56 89 GLY A CA 1
ATOM 668 C C . GLY A 1 89 ? 15.804 2.009 -2.458 1.00 96.56 89 GLY A C 1
ATOM 669 O O . GLY A 1 89 ? 14.818 1.695 -3.133 1.00 96.56 89 GLY A O 1
ATOM 670 N N . PRO A 1 90 ? 15.686 2.571 -1.244 1.00 96.44 90 PRO A N 1
ATOM 671 C CA . PRO A 1 90 ? 14.404 2.971 -0.682 1.00 96.44 90 PRO A CA 1
ATOM 672 C C . PRO A 1 90 ? 13.734 4.032 -1.558 1.00 96.44 90 PRO A C 1
ATOM 674 O O . PRO A 1 90 ? 14.343 5.030 -1.937 1.00 96.44 90 PRO A O 1
ATOM 677 N N . GLY A 1 91 ? 12.462 3.816 -1.879 1.00 95.00 91 GLY A N 1
ATOM 678 C CA . GLY A 1 91 ? 11.658 4.813 -2.572 1.00 95.00 91 GLY A CA 1
ATOM 679 C C . GLY A 1 91 ? 11.209 5.947 -1.650 1.00 95.00 91 GLY A C 1
ATOM 680 O O . GLY A 1 91 ? 11.494 5.988 -0.455 1.00 95.00 91 GLY A O 1
ATOM 681 N N . VAL A 1 92 ? 10.414 6.846 -2.217 1.00 95.50 92 VAL A N 1
ATOM 682 C CA . VAL A 1 92 ? 9.696 7.881 -1.471 1.00 95.50 92 VAL A CA 1
ATOM 683 C C . VAL A 1 92 ? 8.764 7.247 -0.424 1.00 95.50 92 VAL A C 1
ATOM 685 O O . VAL A 1 92 ? 8.067 6.269 -0.713 1.00 95.50 92 VAL A O 1
ATOM 688 N N . ARG A 1 93 ? 8.717 7.817 0.790 1.00 94.06 93 ARG A N 1
ATOM 689 C CA . ARG A 1 93 ? 7.829 7.356 1.871 1.00 94.06 93 ARG A CA 1
ATOM 690 C C . ARG A 1 93 ? 6.368 7.361 1.409 1.00 94.06 93 ARG A C 1
ATOM 692 O O . ARG A 1 93 ? 5.882 8.347 0.859 1.00 94.06 93 ARG A O 1
ATOM 699 N N . ARG A 1 94 ? 5.631 6.288 1.707 1.00 95.00 94 ARG A N 1
ATOM 700 C CA . ARG A 1 94 ? 4.174 6.245 1.492 1.00 95.00 94 ARG A CA 1
ATOM 701 C C . ARG A 1 94 ? 3.500 7.399 2.248 1.00 95.00 94 ARG A C 1
ATOM 703 O O . ARG A 1 94 ? 3.716 7.555 3.449 1.00 95.00 94 ARG A O 1
ATOM 710 N N . GLY A 1 95 ? 2.698 8.191 1.538 1.00 94.50 95 GLY A N 1
ATOM 711 C CA . GLY A 1 95 ? 2.047 9.393 2.070 1.00 94.50 95 GLY A CA 1
ATOM 712 C C . GLY A 1 95 ? 2.854 10.689 1.922 1.00 94.50 95 GLY A C 1
ATOM 713 O O . GLY A 1 95 ? 2.437 11.701 2.469 1.00 94.50 95 GLY A O 1
ATOM 714 N N . PHE A 1 96 ? 3.997 10.686 1.228 1.00 95.94 96 PHE A N 1
ATOM 715 C CA . PHE A 1 96 ? 4.667 11.919 0.801 1.00 95.94 96 PHE A CA 1
ATOM 716 C C . PHE A 1 96 ? 4.090 12.417 -0.531 1.00 95.94 96 PHE A C 1
ATOM 718 O O . PHE A 1 96 ? 4.006 11.653 -1.492 1.00 95.94 96 PHE A O 1
ATOM 725 N N . GLU A 1 97 ? 3.740 13.702 -0.588 1.00 95.62 97 GLU A N 1
ATOM 726 C CA . GLU A 1 97 ? 3.064 14.356 -1.722 1.00 95.62 97 GLU A CA 1
ATOM 727 C C . GLU A 1 97 ? 3.978 15.376 -2.433 1.00 95.62 97 GLU A C 1
ATOM 729 O O . GLU A 1 97 ? 3.533 16.428 -2.872 1.00 95.62 97 GLU A O 1
ATOM 734 N N . GLY A 1 98 ? 5.287 15.109 -2.524 1.00 94.81 98 GLY A N 1
ATOM 735 C CA . GLY A 1 98 ? 6.195 15.941 -3.332 1.00 94.81 98 GLY A CA 1
ATOM 736 C C . GLY A 1 98 ? 6.600 17.279 -2.702 1.00 94.81 98 GLY A C 1
ATOM 737 O O . GLY A 1 98 ? 6.974 18.193 -3.421 1.00 94.81 98 GLY A O 1
ATOM 738 N N . GLY A 1 99 ? 6.522 17.405 -1.374 1.00 95.31 99 GLY A N 1
ATOM 739 C CA . GLY A 1 99 ? 6.804 18.651 -0.643 1.00 95.31 99 GLY A CA 1
ATOM 740 C C . GLY A 1 99 ? 5.544 19.381 -0.176 1.00 95.31 99 GLY A C 1
ATOM 741 O O . GLY A 1 99 ? 5.610 20.183 0.753 1.00 95.31 99 GLY A O 1
ATOM 742 N N . GLN A 1 100 ? 4.378 19.029 -0.724 1.00 96.94 100 GLN A N 1
ATOM 743 C CA . GLN A 1 100 ? 3.095 19.463 -0.182 1.00 96.94 100 GLN A CA 1
ATOM 744 C C . GLN A 1 100 ? 2.880 18.876 1.226 1.00 96.94 100 GLN A C 1
ATOM 746 O O . GLN A 1 100 ? 3.325 17.763 1.536 1.00 96.94 100 GLN A O 1
ATOM 751 N N . THR A 1 101 ? 2.178 19.606 2.100 1.00 96.31 101 THR A N 1
ATOM 752 C CA . THR A 1 101 ? 1.803 19.105 3.432 1.00 96.31 101 THR A CA 1
ATOM 753 C C . THR A 1 101 ? 0.987 17.826 3.282 1.00 96.31 101 THR A C 1
ATOM 755 O O . THR A 1 101 ? -0.096 17.864 2.731 1.00 96.31 101 THR A O 1
ATOM 758 N N . ALA A 1 102 ? 1.483 16.676 3.730 1.00 96.06 102 ALA A N 1
ATOM 759 C CA . ALA A 1 102 ? 0.799 15.403 3.486 1.00 96.06 102 ALA A CA 1
ATOM 760 C C . ALA A 1 102 ? -0.626 15.352 4.071 1.00 96.06 102 ALA A C 1
ATOM 762 O O . ALA A 1 102 ? -0.871 15.908 5.146 1.00 96.06 102 ALA A O 1
ATOM 763 N N . LEU A 1 103 ? -1.536 14.608 3.434 1.00 95.62 103 LEU A N 1
ATOM 764 C CA . LEU A 1 103 ? -2.935 14.461 3.861 1.00 95.62 103 LEU A CA 1
ATOM 765 C C . LEU A 1 103 ? -3.100 14.116 5.352 1.00 95.62 103 LEU A C 1
ATOM 767 O O . LEU A 1 103 ? -3.901 14.737 6.046 1.00 95.62 103 LEU A O 1
ATOM 771 N N . TYR A 1 104 ? -2.297 13.182 5.873 1.00 94.06 104 TYR A N 1
ATOM 772 C CA . TYR A 1 104 ? -2.355 12.764 7.284 1.00 94.06 104 TYR A CA 1
ATOM 773 C C . TYR A 1 104 ? -1.943 13.864 8.278 1.00 94.06 104 TYR A C 1
ATOM 775 O O . TYR A 1 104 ? -2.133 13.699 9.480 1.00 94.06 104 TYR A O 1
ATOM 783 N N . ARG A 1 105 ? -1.338 14.957 7.794 1.00 94.94 105 ARG A N 1
ATOM 784 C CA . ARG A 1 105 ? -1.021 16.157 8.582 1.00 94.94 105 ARG A CA 1
ATOM 785 C C . ARG A 1 105 ? -2.078 17.248 8.428 1.00 94.94 105 ARG A C 1
ATOM 787 O O . ARG A 1 105 ? -2.203 18.063 9.330 1.00 94.94 105 ARG A O 1
ATOM 794 N N . ARG A 1 106 ? -2.786 17.293 7.291 1.00 96.19 106 ARG A N 1
ATOM 795 C CA . ARG A 1 106 ? -3.845 18.285 7.032 1.00 96.19 106 ARG A CA 1
ATOM 796 C C . ARG A 1 106 ? -5.098 18.004 7.854 1.00 96.19 106 ARG A C 1
ATOM 798 O O . ARG A 1 106 ? -5.752 18.934 8.304 1.00 96.19 106 ARG A O 1
ATOM 805 N N . LEU A 1 107 ? -5.441 16.728 8.018 1.00 95.00 107 LEU A N 1
ATOM 806 C CA . LEU A 1 107 ? -6.629 16.327 8.763 1.00 95.00 107 LEU A CA 1
ATOM 807 C C . LEU A 1 107 ? -6.362 16.330 10.276 1.00 95.00 107 LEU A C 1
ATOM 809 O O . LEU A 1 107 ? -5.282 15.912 10.707 1.00 95.00 107 LEU A O 1
ATOM 813 N N . PRO A 1 108 ? -7.342 16.751 11.097 1.00 95.81 108 PRO A N 1
ATOM 814 C CA . PRO A 1 108 ? -7.232 16.636 12.541 1.00 95.81 108 PRO A CA 1
ATOM 815 C C . PRO A 1 108 ? -7.169 15.164 12.963 1.00 95.81 108 PRO A C 1
ATOM 817 O O . PRO A 1 108 ? -7.682 14.265 12.291 1.00 95.81 108 PRO A O 1
ATOM 820 N N . LYS A 1 109 ? -6.548 14.914 14.116 1.00 95.44 109 LYS A N 1
ATOM 821 C CA . LYS A 1 109 ? -6.532 13.581 14.729 1.00 95.44 109 LYS A CA 1
ATOM 822 C C . LYS A 1 109 ? -7.952 13.168 15.139 1.00 95.44 109 LYS A C 1
ATOM 824 O O . LYS A 1 109 ? -8.792 14.011 15.446 1.00 95.44 109 LYS A O 1
ATOM 829 N N . LEU A 1 110 ? -8.197 11.858 15.187 1.00 95.50 110 LEU A N 1
ATOM 830 C CA . LEU A 1 110 ? -9.470 11.310 15.659 1.00 95.50 110 LEU A CA 1
ATOM 831 C C . LEU A 1 110 ? -9.776 11.765 17.095 1.00 95.50 110 LEU A C 1
ATOM 833 O O . LEU A 1 110 ? -8.875 11.903 17.931 1.00 95.50 110 LEU A O 1
ATOM 837 N N . ARG A 1 111 ? -11.069 11.959 17.376 1.00 92.44 111 ARG A N 1
ATOM 838 C CA . ARG A 1 111 ? -11.588 12.316 18.707 1.00 92.44 111 ARG A CA 1
ATOM 839 C C . ARG A 1 111 ? -11.145 11.275 19.749 1.00 92.44 111 ARG A C 1
ATOM 841 O O . ARG A 1 111 ? -11.025 10.094 19.433 1.00 92.44 111 ARG A O 1
ATOM 848 N N . GLY A 1 112 ? -10.884 11.713 20.982 1.00 90.94 112 GLY A N 1
ATOM 849 C CA . GLY A 1 112 ? -10.388 10.866 22.078 1.00 90.94 112 GLY A CA 1
ATOM 850 C C . GLY A 1 112 ? -8.894 10.537 21.974 1.00 90.94 112 GLY A C 1
ATOM 851 O O . GLY A 1 112 ? -8.130 10.885 22.872 1.00 90.94 112 GLY A O 1
ATOM 852 N N . ILE A 1 113 ? -8.453 9.975 20.843 1.00 89.56 113 ILE A N 1
ATOM 853 C CA . ILE A 1 113 ? -7.045 9.599 20.606 1.00 89.56 113 ILE A CA 1
ATOM 854 C C . ILE A 1 113 ? -6.122 10.819 20.680 1.00 89.56 113 ILE A C 1
ATOM 856 O O . ILE A 1 113 ? -5.034 10.747 21.247 1.00 89.56 113 ILE A O 1
ATOM 860 N N . ALA A 1 114 ? -6.564 11.958 20.135 1.00 89.31 114 ALA A N 1
ATOM 861 C CA . ALA A 1 114 ? -5.807 13.207 20.184 1.00 89.31 114 ALA A CA 1
ATOM 862 C C . ALA A 1 114 ? -5.500 13.675 21.620 1.00 89.31 114 ALA A C 1
ATOM 864 O O . ALA A 1 114 ? -4.452 14.276 21.837 1.00 89.31 114 ALA A O 1
ATOM 865 N N . GLY A 1 115 ? -6.398 13.384 22.569 1.00 90.69 115 GLY A N 1
ATOM 866 C CA . GLY A 1 115 ? -6.288 13.750 23.983 1.00 90.69 115 GLY A CA 1
ATOM 867 C C . GLY A 1 115 ? -5.786 12.625 24.892 1.00 90.69 115 GLY A C 1
ATOM 868 O O . GLY A 1 115 ? -5.865 12.763 26.105 1.00 90.69 115 GLY A O 1
ATOM 869 N N . GLY A 1 116 ? -5.310 11.503 24.337 1.00 90.56 116 GLY A N 1
ATOM 870 C CA . GLY A 1 116 ? -4.768 10.388 25.124 1.00 90.56 116 GLY A CA 1
ATOM 871 C C . GLY A 1 116 ? -5.812 9.481 25.784 1.00 90.56 116 GLY A C 1
ATOM 872 O O . GLY A 1 116 ? -5.454 8.645 26.609 1.00 90.56 116 GLY A O 1
ATOM 873 N N . MET A 1 117 ? -7.093 9.602 25.423 1.00 94.50 117 MET A N 1
ATOM 874 C CA . MET A 1 117 ? -8.130 8.689 25.912 1.00 94.50 117 MET A CA 1
ATOM 875 C C . MET A 1 117 ? -7.949 7.302 25.284 1.00 94.50 117 MET A C 1
ATOM 877 O O . MET A 1 117 ? -7.692 7.185 24.081 1.00 94.50 117 MET A O 1
ATOM 881 N N . CYS A 1 118 ? -8.104 6.244 26.083 1.00 88.38 118 CYS A N 1
ATOM 882 C CA . CYS A 1 118 ? -8.029 4.876 25.583 1.00 88.38 118 CYS A CA 1
ATOM 883 C C . CYS A 1 118 ? -9.184 4.570 24.613 1.00 88.38 118 CYS A C 1
ATOM 885 O O . CYS A 1 118 ? -10.301 5.072 24.753 1.00 88.38 118 CYS A O 1
ATOM 887 N N . ALA A 1 119 ? -8.911 3.740 23.604 1.00 91.50 119 ALA A N 1
ATOM 888 C CA . ALA A 1 119 ? -9.948 3.263 22.698 1.00 91.50 119 ALA A CA 1
ATOM 889 C C . ALA A 1 119 ? -10.896 2.305 23.440 1.00 91.50 119 ALA A C 1
ATOM 891 O O . ALA A 1 119 ? -10.449 1.460 24.216 1.00 91.50 119 ALA A O 1
ATOM 892 N N . GLY A 1 120 ? -12.201 2.419 23.186 1.00 90.06 120 GLY A N 1
ATOM 893 C CA . GLY A 1 120 ? -13.194 1.519 23.769 1.00 90.06 120 GLY A CA 1
ATOM 894 C C . GLY A 1 120 ? -12.998 0.086 23.273 1.00 90.06 120 GLY A C 1
ATOM 895 O O . GLY A 1 120 ? -13.030 -0.162 22.069 1.00 90.06 120 GLY A O 1
ATOM 896 N N . LEU A 1 121 ? -12.806 -0.854 24.199 1.00 91.81 121 LEU A N 1
ATOM 897 C CA . LEU A 1 121 ? -12.775 -2.285 23.898 1.00 91.81 121 LEU A CA 1
ATOM 898 C C . LEU A 1 121 ? -14.167 -2.905 24.115 1.00 91.81 121 LEU A C 1
ATOM 900 O O . LEU A 1 121 ? -14.874 -2.496 25.043 1.00 91.81 121 LEU A O 1
ATOM 904 N N . PRO A 1 122 ? -14.579 -3.887 23.291 1.00 94.00 122 PRO A N 1
ATOM 905 C CA . PRO A 1 122 ? -15.834 -4.597 23.508 1.00 94.00 122 PRO A CA 1
ATOM 906 C C . PRO A 1 122 ? -15.780 -5.360 24.837 1.00 94.00 122 PRO A C 1
ATOM 908 O O . PRO A 1 122 ? -14.826 -6.087 25.106 1.00 94.00 122 PRO A O 1
ATOM 911 N N . LYS A 1 123 ? -16.811 -5.186 25.671 1.00 95.75 123 LYS A N 1
ATOM 912 C CA . LYS A 1 123 ? -16.904 -5.818 27.001 1.00 95.75 123 LYS A CA 1
ATOM 913 C C . LYS A 1 123 ? -17.505 -7.223 26.965 1.00 95.75 123 LYS A C 1
ATOM 915 O O . LYS A 1 123 ? -17.249 -8.022 27.855 1.00 95.75 123 LYS A O 1
ATOM 920 N N . TYR A 1 124 ? -18.310 -7.504 25.947 1.00 96.38 124 TYR A N 1
ATOM 921 C CA . TYR A 1 124 ? -19.087 -8.731 25.823 1.00 96.38 124 TYR A CA 1
ATOM 922 C C . TYR A 1 124 ? -18.899 -9.330 24.433 1.00 96.38 124 TYR A C 1
ATOM 924 O O . TYR A 1 124 ? -18.540 -8.625 23.487 1.00 96.38 124 TYR A O 1
ATOM 932 N N . VAL A 1 125 ? -19.169 -10.627 24.313 1.00 95.56 125 VAL A N 1
ATOM 933 C CA . VAL A 1 125 ? -19.227 -11.319 23.024 1.00 95.56 125 VAL A CA 1
ATOM 934 C C . VAL A 1 125 ? -20.648 -11.164 22.479 1.00 95.56 125 VAL A C 1
ATOM 936 O O . VAL A 1 125 ? -21.573 -11.696 23.091 1.00 95.56 125 VAL A O 1
ATOM 939 N N . PRO A 1 126 ? -20.865 -10.422 21.380 1.00 93.56 126 PRO A N 1
ATOM 940 C CA . PRO A 1 126 ? -22.196 -10.302 20.800 1.00 93.56 126 PRO A CA 1
ATOM 941 C C . PRO A 1 126 ? -22.608 -11.639 20.173 1.00 93.56 126 PRO A C 1
ATOM 943 O O . PRO A 1 126 ? -21.863 -12.202 19.370 1.00 93.56 126 PRO A O 1
ATOM 946 N N . VAL A 1 127 ? -23.793 -12.134 20.532 1.00 95.31 127 VAL A N 1
ATOM 947 C CA . VAL A 1 127 ? -24.409 -13.333 19.945 1.00 95.31 127 VAL A CA 1
ATOM 948 C C . VAL A 1 127 ? -25.722 -12.916 19.299 1.00 95.31 127 VAL A C 1
ATOM 950 O O . VAL A 1 127 ? -26.530 -12.232 19.930 1.00 95.31 127 VAL A O 1
ATOM 953 N N . ASN A 1 128 ? -25.936 -13.299 18.040 1.00 95.62 128 ASN A N 1
ATOM 954 C CA . ASN A 1 128 ? -27.165 -12.956 17.330 1.00 95.62 128 ASN A CA 1
ATOM 955 C C . ASN A 1 128 ? -28.221 -14.048 17.521 1.00 95.62 128 ASN A C 1
ATOM 957 O O . ASN A 1 128 ? -27.908 -15.235 17.551 1.00 95.62 128 ASN A O 1
ATOM 961 N N . LEU A 1 129 ? -29.497 -13.659 17.533 1.00 95.19 129 LEU A N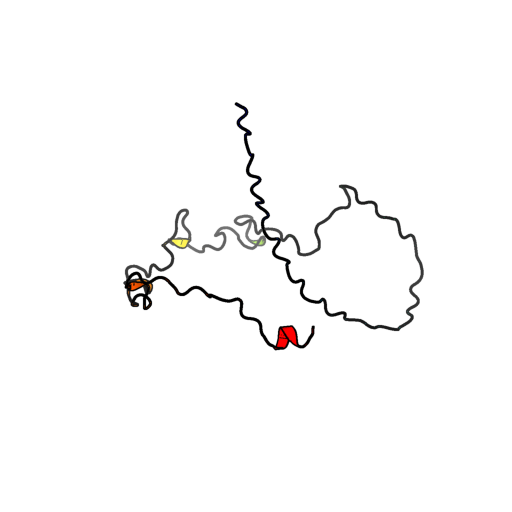 1
ATOM 962 C CA . LEU A 1 129 ? -30.620 -14.596 17.675 1.00 95.19 129 LEU A CA 1
ATOM 963 C C . LEU A 1 129 ? -30.697 -15.604 16.515 1.00 95.19 129 LEU A C 1
ATOM 965 O O . LEU A 1 129 ? -31.071 -16.753 16.719 1.00 95.19 129 LEU A O 1
ATOM 969 N N . LYS A 1 130 ? -30.280 -15.202 15.306 1.00 95.50 130 LYS A N 1
ATOM 970 C CA . LYS A 1 130 ? -30.194 -16.090 14.133 1.00 95.50 130 LYS A CA 1
ATOM 971 C C . LYS A 1 130 ? -29.245 -17.273 14.356 1.00 95.50 130 LYS A C 1
ATOM 973 O O . LYS A 1 130 ? -29.512 -18.363 13.854 1.00 95.50 130 LYS A O 1
ATOM 978 N N . ASP A 1 131 ? -28.155 -17.047 15.087 1.00 93.44 131 ASP A N 1
ATOM 979 C CA . ASP A 1 131 ? -27.138 -18.066 15.363 1.00 93.44 131 ASP A CA 1
ATOM 980 C C . ASP A 1 131 ? -27.645 -19.083 16.403 1.00 93.44 131 ASP A C 1
ATOM 982 O O . ASP A 1 131 ? -27.188 -20.220 16.423 1.00 93.44 131 ASP A O 1
ATOM 986 N N . ILE A 1 132 ? -28.631 -18.685 17.218 1.00 94.31 132 ILE A N 1
ATOM 987 C CA . ILE A 1 132 ? -29.294 -19.526 18.225 1.00 94.31 132 ILE A CA 1
ATOM 988 C C . ILE A 1 132 ? -30.475 -20.292 17.615 1.00 94.31 132 ILE A C 1
ATOM 990 O O . ILE A 1 132 ? -30.692 -21.448 17.943 1.00 94.31 132 ILE A O 1
ATOM 994 N N . ALA A 1 133 ? -31.233 -19.673 16.707 1.00 92.94 133 ALA A N 1
ATOM 995 C CA . ALA A 1 133 ? -32.472 -20.241 16.169 1.00 92.94 133 ALA A CA 1
ATOM 996 C C . ALA A 1 133 ? -32.294 -21.495 15.284 1.00 92.94 133 ALA A C 1
ATOM 998 O O . ALA A 1 133 ? -33.271 -22.188 15.031 1.00 92.94 133 ALA A O 1
ATOM 999 N N . ASN A 1 134 ? -31.083 -21.760 14.776 1.00 84.25 134 ASN A N 1
ATOM 1000 C CA . ASN A 1 134 ? -30.769 -22.930 13.937 1.00 84.25 134 ASN A CA 1
ATOM 1001 C C . ASN A 1 134 ? -29.991 -24.020 14.696 1.00 84.25 134 ASN A C 1
ATOM 1003 O O . ASN A 1 134 ? -29.400 -24.899 14.064 1.00 84.25 134 ASN A O 1
ATOM 1007 N N . TYR A 1 135 ? -29.937 -23.900 16.022 1.00 74.62 135 TYR A N 1
ATOM 1008 C CA . TYR A 1 135 ? -29.368 -24.883 16.936 1.00 74.62 135 TYR A CA 1
ATOM 1009 C C . TYR A 1 135 ? -30.485 -25.769 17.487 1.00 74.62 135 TYR A C 1
ATOM 1011 O O . TYR A 1 135 ? -30.243 -26.988 17.612 1.00 74.62 135 TYR A O 1
#

InterPro domains:
  IPR005749 Large ribosomal subunit protein uL15, bacteria [PTHR12934] (18-134)
  IPR005749 Large ribosomal subunit protein uL15, bacteria [TIGR01071] (49-133)
  IPR036227 Large ribosomal subunit protein uL15/eL18 superfamily [SSF52080] (50-134)

Organism: Aquilegia coerulea (NCBI:txid218851)

Radius of gyration: 31.05 Å; chains: 1; bounding box: 50×71×86 Å

pLDDT: mean 78.85, std 21.6, range [41.44, 96.94]